Protein AF-A0A9E3VXJ3-F1 (afdb_monomer)

Foldseek 3Di:
DVVVVVVVVVCVVVPPDQWDQLVPDDPVVHSDIDGPDPVVQVVVCVVVVHDDDDDDDDDDD

Secondary structure (DSSP, 8-state):
-HHHHHHHHHHSGGGS-SB--TTTS-GGG-SS--BSSHHHHHHHHHHHTPPP---------

Radius of gyration: 15.73 Å; Cα contacts (8 Å, |Δi|>4): 28; chains: 1; bounding box: 25×38×34 Å

Solvent-accessible surface area (backbone atoms only — not comparable to full-atom values): 4102 Å² total; per-residue (Å²): 112,73,67,63,53,53,52,55,66,68,49,51,72,78,69,59,73,61,58,53,56,39,90,78,52,62,78,92,69,44,82,47,73,50,55,79,47,67,69,61,45,52,54,52,23,66,76,68,74,45,86,84,84,87,84,89,73,89,74,93,127

Nearest PDB structures (foldseek):
  6xu6-assembly1_AK  TM=3.385E-01  e=6.979E+00  Drosophila melanogaster

Sequence (61 aa):
MRLALLIALFAAPLMAQDVTDPETQPKEFGAVHWYRNLDTGIEQAKASGKPIFLQFQEEPG

pLDDT: mean 83.98, std 12.44, range [50.03, 96.94]

Mean predicted aligned error: 7.67 Å

Structure (mmCIF, N/CA/C/O backbone):
data_AF-A0A9E3VXJ3-F1
#
_entry.id   AF-A0A9E3VXJ3-F1
#
loop_
_atom_site.group_PDB
_atom_site.id
_atom_site.type_symbol
_atom_site.label_atom_id
_atom_site.label_alt_id
_atom_site.label_comp_id
_atom_site.label_asym_id
_atom_site.label_entity_id
_atom_site.label_seq_id
_atom_site.pdbx_PDB_ins_code
_atom_site.Cartn_x
_atom_site.Cartn_y
_atom_site.Cartn_z
_atom_site.occupancy
_atom_site.B_iso_or_equiv
_atom_site.auth_seq_id
_atom_site.auth_comp_id
_atom_site.auth_asym_id
_atom_site.auth_atom_id
_atom_site.pdbx_PDB_model_num
ATOM 1 N N . MET A 1 1 ? 17.402 -28.778 -21.717 1.00 60.97 1 MET A N 1
ATOM 2 C CA . MET A 1 1 ? 16.622 -27.547 -22.000 1.00 60.97 1 MET A CA 1
ATOM 3 C C . MET A 1 1 ? 15.175 -27.599 -21.510 1.00 60.97 1 MET A C 1
ATOM 5 O O . MET A 1 1 ? 14.794 -26.683 -20.801 1.00 60.97 1 MET A O 1
ATOM 9 N N . ARG A 1 2 ? 14.375 -28.640 -21.799 1.00 69.12 2 ARG A N 1
ATOM 10 C CA . ARG A 1 2 ? 12.947 -28.692 -21.398 1.00 69.12 2 ARG A CA 1
ATOM 11 C C . ARG A 1 2 ? 12.688 -28.625 -19.880 1.00 69.12 2 ARG A C 1
ATOM 13 O O . ARG A 1 2 ? 11.766 -27.943 -19.462 1.00 69.12 2 ARG A O 1
ATOM 20 N N . LEU A 1 3 ? 13.530 -29.265 -19.062 1.00 73.88 3 LEU A N 1
ATOM 21 C CA . LEU A 1 3 ? 13.381 -29.264 -17.597 1.00 73.88 3 LEU A CA 1
ATOM 22 C C . LEU A 1 3 ? 13.714 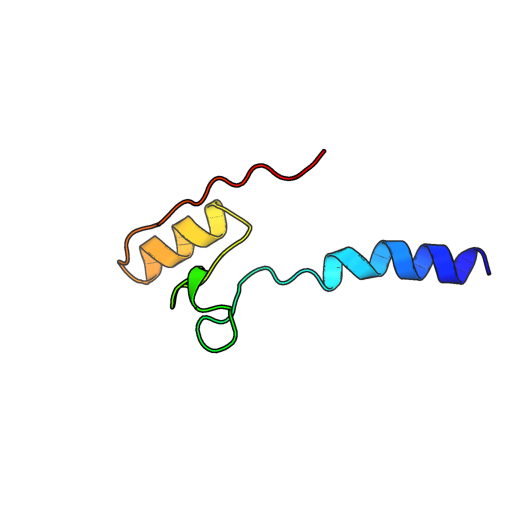-27.904 -16.955 1.00 73.88 3 LEU A C 1
ATOM 24 O O . LEU A 1 3 ? 13.005 -27.453 -16.068 1.00 73.88 3 LEU A O 1
ATOM 28 N N . ALA A 1 4 ? 14.753 -27.221 -17.442 1.00 77.31 4 ALA A N 1
ATOM 29 C CA . ALA A 1 4 ? 15.136 -25.896 -16.946 1.00 77.31 4 ALA A CA 1
ATOM 30 C C . ALA A 1 4 ? 14.068 -24.830 -17.251 1.00 77.31 4 ALA A C 1
ATOM 32 O O . ALA A 1 4 ? 13.802 -23.969 -16.421 1.00 77.31 4 ALA A O 1
ATOM 33 N N . LEU A 1 5 ? 13.416 -24.930 -18.416 1.00 74.88 5 LEU A N 1
ATOM 34 C CA . LEU A 1 5 ? 12.313 -24.048 -18.800 1.00 74.88 5 LEU A CA 1
ATOM 35 C C . LEU A 1 5 ? 11.078 -24.247 -17.905 1.00 74.88 5 LEU A C 1
ATOM 37 O O . LEU A 1 5 ? 10.457 -23.273 -17.498 1.00 74.88 5 LEU A O 1
ATOM 41 N N . LEU A 1 6 ? 10.757 -25.497 -17.553 1.00 77.69 6 LEU A N 1
ATOM 42 C CA . LEU A 1 6 ? 9.677 -25.804 -16.609 1.00 77.69 6 LEU A CA 1
ATOM 43 C C . LEU A 1 6 ? 9.965 -25.227 -15.217 1.00 77.69 6 LEU A C 1
ATOM 45 O O . LEU A 1 6 ? 9.099 -24.580 -14.643 1.00 77.69 6 LEU A O 1
ATOM 49 N N . ILE A 1 7 ? 11.187 -25.384 -14.701 1.00 77.88 7 ILE A N 1
ATOM 50 C CA . ILE A 1 7 ? 11.572 -24.830 -13.390 1.00 77.88 7 ILE A CA 1
ATOM 51 C C . ILE A 1 7 ? 11.450 -23.298 -13.375 1.00 77.88 7 ILE A C 1
ATOM 53 O O . ILE A 1 7 ? 10.915 -22.737 -12.422 1.00 77.88 7 ILE A O 1
ATOM 57 N N . ALA A 1 8 ? 11.885 -22.622 -14.441 1.00 72.62 8 ALA A N 1
ATOM 58 C CA . ALA A 1 8 ? 11.775 -21.168 -14.546 1.00 72.62 8 ALA A CA 1
ATOM 59 C C . ALA A 1 8 ? 10.311 -20.678 -14.558 1.00 72.62 8 ALA A C 1
ATOM 61 O O . ALA A 1 8 ? 10.005 -19.664 -13.934 1.00 72.62 8 ALA A O 1
ATOM 62 N N . LEU A 1 9 ? 9.399 -21.413 -15.205 1.00 73.56 9 LEU A N 1
ATOM 63 C CA . LEU A 1 9 ? 7.974 -21.060 -15.274 1.00 73.56 9 LEU A CA 1
ATOM 64 C C . LEU A 1 9 ? 7.249 -21.194 -13.923 1.00 73.56 9 LEU A C 1
ATOM 66 O O . LEU A 1 9 ? 6.345 -20.412 -13.644 1.00 73.56 9 LEU A O 1
ATOM 70 N N . PHE A 1 10 ? 7.655 -22.136 -13.067 1.00 68.19 10 PHE A N 1
ATOM 71 C CA . PHE A 1 10 ? 7.059 -22.313 -11.734 1.00 68.19 10 PHE A CA 1
ATOM 72 C C . PHE A 1 10 ? 7.698 -21.438 -10.643 1.00 68.19 10 PHE A C 1
ATOM 74 O O . PHE A 1 10 ? 7.087 -21.239 -9.596 1.00 68.19 10 PHE A O 1
ATOM 81 N N . ALA A 1 11 ? 8.895 -20.889 -10.870 1.00 63.62 11 ALA A N 1
ATOM 82 C CA . ALA A 1 11 ? 9.573 -20.010 -9.911 1.00 63.62 11 ALA A CA 1
ATOM 83 C C . ALA A 1 11 ? 9.114 -18.539 -9.985 1.00 63.62 11 ALA A C 1
ATOM 85 O O . ALA A 1 11 ? 9.244 -17.808 -9.008 1.00 63.62 11 ALA A O 1
ATOM 86 N N . ALA A 1 12 ? 8.567 -18.097 -11.121 1.00 61.28 12 ALA A N 1
ATOM 87 C CA . ALA A 1 12 ? 8.125 -16.717 -11.329 1.00 61.28 12 ALA A CA 1
ATOM 88 C C . ALA A 1 12 ? 7.053 -16.202 -10.336 1.00 61.28 12 ALA A C 1
ATOM 90 O O . ALA A 1 12 ? 7.226 -15.090 -9.836 1.00 61.28 12 ALA A O 1
ATOM 91 N N . PRO A 1 13 ? 5.984 -16.953 -9.987 1.00 62.66 13 PRO A N 1
ATOM 92 C CA . PRO A 1 13 ? 4.970 -16.448 -9.057 1.00 62.66 13 PRO A CA 1
ATOM 93 C C . PRO A 1 13 ? 5.493 -16.290 -7.623 1.00 62.66 13 PRO A C 1
ATOM 95 O O . PRO A 1 13 ? 4.996 -15.441 -6.898 1.00 62.66 13 PRO A O 1
ATOM 98 N N . LEU A 1 14 ? 6.532 -17.037 -7.227 1.00 59.97 14 LEU A N 1
ATOM 99 C CA . LEU A 1 14 ? 7.190 -16.878 -5.921 1.00 59.97 14 LEU A CA 1
ATOM 100 C C . LEU A 1 14 ? 7.963 -15.555 -5.794 1.00 59.97 14 LEU A C 1
ATOM 102 O O . LEU A 1 14 ? 8.289 -15.147 -4.685 1.00 59.97 14 LEU A O 1
ATOM 106 N N . MET A 1 15 ? 8.270 -14.903 -6.917 1.00 60.91 15 MET A N 1
ATOM 107 C CA . MET A 1 15 ? 8.991 -13.627 -6.962 1.00 60.91 15 MET A CA 1
ATOM 108 C C . MET A 1 15 ? 8.051 -12.425 -7.132 1.00 60.91 15 MET A C 1
ATOM 110 O O . MET A 1 15 ? 8.515 -11.283 -7.128 1.00 60.91 15 MET A O 1
ATOM 114 N N . ALA A 1 16 ? 6.744 -12.650 -7.298 1.00 67.19 16 ALA A N 1
ATOM 115 C CA . ALA A 1 16 ? 5.773 -11.567 -7.324 1.00 67.19 16 ALA A CA 1
ATOM 116 C C . ALA A 1 16 ? 5.621 -11.009 -5.901 1.00 67.19 16 ALA A C 1
ATOM 118 O O . ALA A 1 16 ? 5.164 -11.705 -5.002 1.00 67.19 16 ALA A O 1
ATOM 119 N N . GLN A 1 17 ? 6.033 -9.757 -5.687 1.00 67.12 17 GLN A N 1
ATOM 120 C CA . GLN A 1 17 ? 5.869 -9.092 -4.394 1.00 67.12 17 GLN A CA 1
ATOM 121 C C . GLN A 1 17 ? 4.379 -8.920 -4.058 1.00 67.12 17 GLN A C 1
ATOM 123 O O . GLN A 1 17 ? 3.622 -8.347 -4.849 1.00 67.12 17 GLN A O 1
ATOM 128 N N . ASP A 1 18 ? 3.990 -9.384 -2.868 1.00 81.12 18 ASP A N 1
ATOM 129 C CA . ASP A 1 18 ? 2.630 -9.258 -2.323 1.00 81.12 18 ASP A CA 1
ATOM 130 C C . ASP A 1 18 ? 2.297 -7.829 -1.863 1.00 81.12 18 ASP A C 1
ATOM 132 O O . ASP A 1 18 ? 1.128 -7.430 -1.864 1.00 81.12 18 ASP A O 1
ATOM 136 N N . VAL A 1 19 ? 3.325 -7.059 -1.488 1.00 90.75 19 VAL A N 1
ATOM 137 C CA . VAL A 1 19 ? 3.225 -5.670 -1.026 1.00 90.75 19 VAL A CA 1
ATOM 138 C C . VAL A 1 19 ? 4.381 -4.827 -1.569 1.00 90.75 19 VAL A C 1
ATOM 140 O O . VAL A 1 19 ? 5.515 -5.304 -1.637 1.00 90.75 19 VAL A O 1
ATOM 143 N N . THR A 1 20 ? 4.106 -3.577 -1.945 1.00 91.31 20 THR A N 1
ATOM 144 C CA . THR A 1 20 ? 5.146 -2.614 -2.345 1.00 91.31 20 THR A CA 1
ATOM 145 C C . THR A 1 20 ? 5.771 -1.893 -1.150 1.00 91.31 20 THR A C 1
ATOM 147 O O . THR A 1 20 ? 5.164 -1.752 -0.082 1.00 91.31 20 THR A O 1
ATOM 150 N N . ASP A 1 21 ? 6.993 -1.398 -1.351 1.00 91.88 21 ASP A N 1
ATOM 151 C CA . ASP A 1 21 ? 7.663 -0.493 -0.421 1.00 91.88 21 ASP A CA 1
ATOM 152 C C . ASP A 1 21 ? 7.420 0.976 -0.844 1.00 91.88 21 ASP A C 1
ATOM 154 O O . ASP A 1 21 ? 7.897 1.385 -1.910 1.00 91.88 21 ASP A O 1
ATOM 158 N N . PRO A 1 22 ? 6.708 1.777 -0.022 1.00 92.12 22 PRO A N 1
ATOM 159 C CA . PRO A 1 22 ? 6.405 3.182 -0.293 1.00 92.12 22 PRO A CA 1
ATOM 160 C C . PRO A 1 22 ? 7.630 4.060 -0.560 1.00 92.12 22 PRO A C 1
ATOM 162 O O . PRO A 1 22 ? 7.500 5.079 -1.234 1.00 92.12 22 PRO A O 1
ATOM 165 N N . GLU A 1 23 ? 8.801 3.677 -0.047 1.00 94.00 23 GLU A N 1
ATOM 166 C CA . GLU A 1 23 ? 10.030 4.470 -0.146 1.00 94.00 23 GLU A CA 1
ATOM 167 C C . GLU A 1 23 ? 10.812 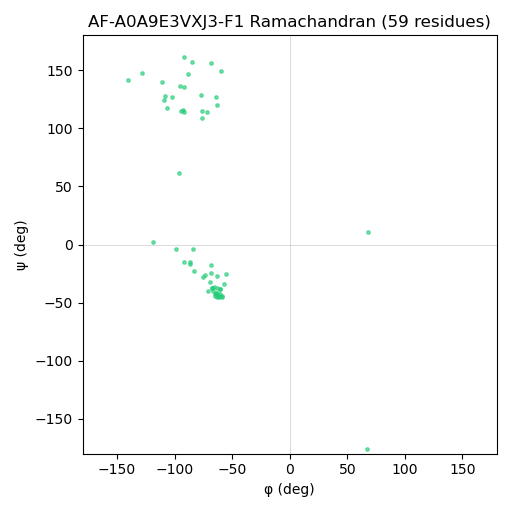4.200 -1.441 1.00 94.00 23 GLU A C 1
ATOM 169 O O . GLU A 1 23 ? 11.705 4.968 -1.802 1.00 94.00 23 GLU A O 1
ATOM 174 N N . THR A 1 24 ? 10.493 3.117 -2.159 1.00 93.44 24 THR A N 1
ATOM 175 C CA . THR A 1 24 ? 11.237 2.697 -3.363 1.00 93.44 24 THR A CA 1
ATOM 176 C C . THR A 1 24 ? 10.392 2.676 -4.640 1.00 93.44 24 THR A C 1
ATOM 178 O O . THR A 1 24 ? 10.901 2.339 -5.710 1.00 93.44 24 THR A O 1
ATOM 181 N N . GLN A 1 25 ? 9.116 3.066 -4.560 1.00 91.00 25 GLN A N 1
ATOM 182 C CA . GLN A 1 25 ? 8.180 3.073 -5.690 1.00 91.00 25 GLN A CA 1
ATOM 183 C C . GLN A 1 25 ? 8.137 4.419 -6.449 1.00 91.00 25 GLN A C 1
ATOM 185 O O . GLN A 1 25 ? 8.563 5.447 -5.916 1.00 91.00 25 GLN A O 1
ATOM 190 N N . PRO A 1 26 ? 7.629 4.452 -7.703 1.00 92.00 26 PRO A N 1
ATOM 191 C CA . PRO A 1 26 ? 7.493 5.697 -8.457 1.00 92.00 26 PRO A CA 1
ATOM 192 C C . PRO A 1 26 ? 6.591 6.714 -7.751 1.00 92.00 26 PRO A C 1
ATOM 194 O O . PRO A 1 26 ? 5.623 6.353 -7.077 1.00 92.00 26 PRO A O 1
ATOM 197 N N . LYS A 1 27 ? 6.874 8.004 -7.957 1.00 92.06 27 LYS A N 1
ATOM 198 C CA . LYS A 1 27 ? 6.177 9.117 -7.293 1.00 92.06 27 LYS A CA 1
ATOM 199 C C . LYS A 1 27 ? 4.663 9.093 -7.535 1.00 92.06 27 LYS A C 1
ATOM 201 O O . LYS A 1 27 ? 3.892 9.476 -6.659 1.00 92.06 27 LYS A O 1
ATOM 206 N N . GLU A 1 28 ? 4.246 8.647 -8.713 1.00 89.56 28 GLU A N 1
ATOM 207 C CA . GLU A 1 28 ? 2.855 8.551 -9.156 1.00 89.56 28 GLU A CA 1
ATOM 208 C C . GLU A 1 28 ? 2.033 7.572 -8.307 1.00 89.56 28 GLU A C 1
ATOM 210 O O . GLU A 1 28 ? 0.826 7.757 -8.159 1.00 89.56 28 GLU A O 1
ATOM 215 N N . PHE A 1 29 ? 2.679 6.568 -7.706 1.00 89.06 29 PHE A N 1
ATOM 216 C CA . PHE A 1 29 ? 2.036 5.595 -6.823 1.00 89.06 29 PHE A CA 1
ATOM 217 C C . PHE A 1 29 ? 1.904 6.087 -5.374 1.00 89.06 29 PHE A C 1
ATOM 219 O O . PHE A 1 29 ? 1.289 5.404 -4.556 1.00 89.06 29 PHE A O 1
ATOM 226 N N . GLY A 1 30 ? 2.442 7.269 -5.048 1.00 90.12 30 G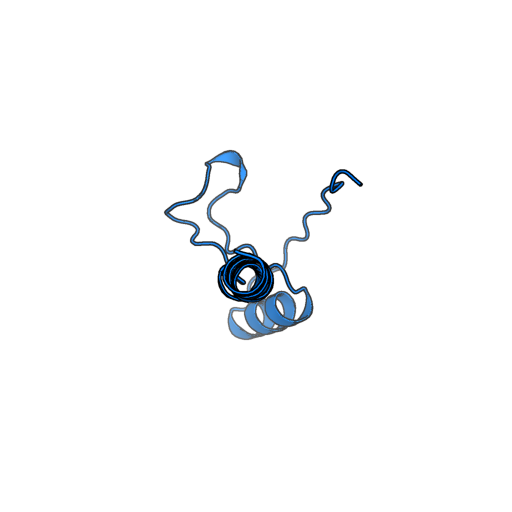LY A N 1
ATOM 227 C CA . GLY A 1 30 ? 2.389 7.867 -3.712 1.00 90.12 30 GLY A CA 1
ATOM 228 C C . GLY A 1 30 ? 3.190 7.096 -2.658 1.00 90.12 30 GLY A C 1
ATOM 229 O O . GLY A 1 30 ? 3.849 6.112 -2.961 1.00 90.12 30 GLY A O 1
ATOM 230 N N . ALA A 1 31 ? 3.122 7.534 -1.400 1.00 91.75 31 ALA A N 1
ATOM 231 C CA . ALA A 1 31 ? 3.761 6.860 -0.265 1.00 91.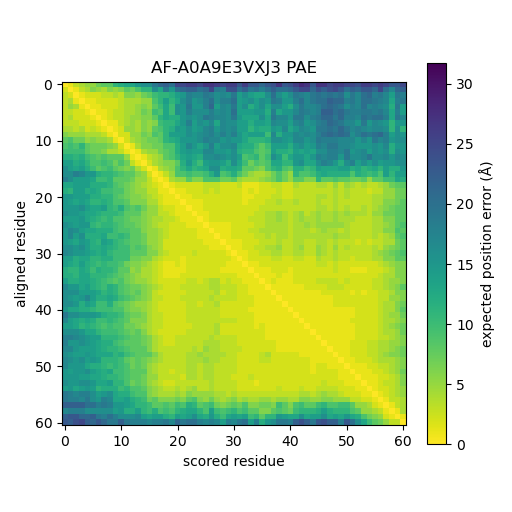75 31 ALA A CA 1
ATOM 232 C C . ALA A 1 31 ? 2.753 5.948 0.462 1.00 91.75 31 ALA A C 1
ATOM 234 O O . ALA A 1 31 ? 2.404 6.169 1.624 1.00 91.75 31 ALA A O 1
ATOM 235 N N . VAL A 1 32 ? 2.222 4.954 -0.254 1.00 90.75 32 VAL A N 1
ATOM 236 C CA . VAL A 1 32 ? 1.259 3.976 0.277 1.00 90.75 32 VAL A CA 1
ATOM 237 C C . VAL A 1 32 ? 1.713 2.553 -0.019 1.00 90.75 32 VAL A C 1
ATOM 239 O O . VAL A 1 32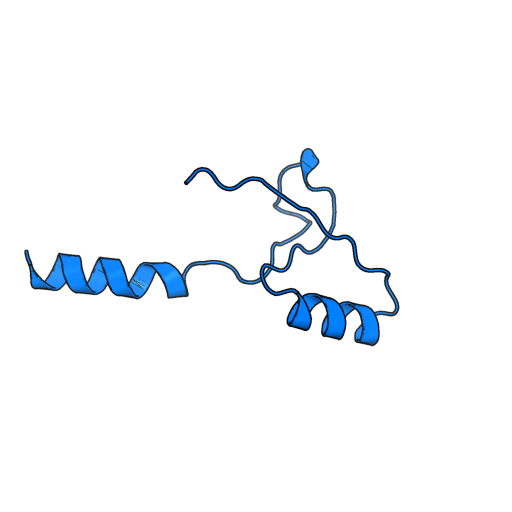 ? 2.333 2.295 -1.049 1.00 90.75 32 VAL A O 1
ATOM 242 N N . HIS A 1 33 ? 1.386 1.635 0.889 1.00 92.50 33 HIS A N 1
ATOM 243 C CA . HIS A 1 33 ? 1.602 0.207 0.684 1.00 92.50 33 HIS A CA 1
ATOM 244 C C . HIS A 1 33 ? 0.537 -0.334 -0.268 1.00 92.50 33 HIS A C 1
ATOM 246 O O . HIS A 1 33 ? -0.649 -0.348 0.074 1.00 92.50 33 HIS A O 1
ATOM 252 N N . TRP A 1 34 ? 0.954 -0.791 -1.445 1.00 92.81 34 TRP A N 1
ATOM 253 C CA . TRP A 1 34 ? 0.063 -1.431 -2.403 1.00 92.81 34 TRP A CA 1
ATOM 254 C C . TRP A 1 34 ? 0.050 -2.933 -2.182 1.00 92.81 34 TRP A C 1
ATOM 256 O O . TRP A 1 34 ? 1.057 -3.600 -2.404 1.0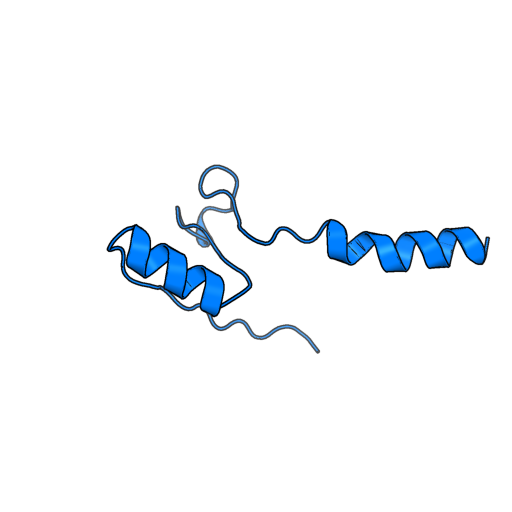0 92.81 34 TRP A O 1
ATOM 266 N N . TYR A 1 35 ? -1.098 -3.457 -1.763 1.00 92.56 35 TYR A N 1
ATOM 267 C CA . TYR A 1 35 ? -1.335 -4.891 -1.629 1.00 92.56 35 TYR A CA 1
ATOM 268 C C . TYR A 1 35 ? -2.023 -5.421 -2.886 1.00 92.56 35 TYR A C 1
ATOM 270 O O . TYR A 1 35 ? -2.974 -4.809 -3.374 1.00 92.56 35 TYR A O 1
ATOM 278 N N . ARG A 1 36 ? -1.584 -6.581 -3.389 1.00 88.25 36 ARG A N 1
ATOM 279 C CA . ARG A 1 36 ? -2.256 -7.254 -4.521 1.00 88.25 36 ARG A CA 1
ATOM 280 C C . ARG A 1 36 ? -3.560 -7.944 -4.119 1.00 88.25 36 ARG A C 1
ATOM 282 O O . ARG A 1 36 ? -4.451 -8.103 -4.947 1.00 88.25 36 ARG A O 1
ATOM 289 N N . ASN A 1 37 ? -3.664 -8.369 -2.861 1.00 90.75 37 ASN A N 1
ATOM 290 C CA . ASN A 1 37 ? -4.829 -9.054 -2.315 1.00 90.75 37 ASN A CA 1
ATOM 291 C C . ASN A 1 37 ? -5.680 -8.086 -1.473 1.00 90.75 37 ASN A C 1
ATOM 293 O O . ASN A 1 37 ? -5.177 -7.437 -0.552 1.00 90.75 37 ASN A O 1
ATOM 297 N N . LEU A 1 38 ? -6.979 -8.010 -1.782 1.00 92.19 38 LEU A N 1
ATOM 298 C CA . LEU A 1 38 ? -7.919 -7.126 -1.091 1.00 92.19 38 LEU A CA 1
ATOM 299 C C . LEU A 1 38 ? -8.113 -7.505 0.384 1.00 92.19 38 LEU A C 1
ATOM 301 O O . LEU A 1 38 ? -8.133 -6.619 1.237 1.00 92.19 38 LEU A O 1
ATOM 305 N N . ASP A 1 39 ? -8.229 -8.795 0.694 1.00 94.81 39 ASP A N 1
ATOM 306 C CA . ASP A 1 39 ? -8.444 -9.274 2.062 1.00 94.81 39 ASP A CA 1
ATOM 307 C C . ASP A 1 39 ? -7.250 -8.920 2.956 1.00 94.81 39 ASP A C 1
ATOM 309 O O . ASP A 1 39 ? -7.437 -8.396 4.056 1.00 94.81 39 ASP A O 1
ATOM 313 N N . THR A 1 40 ? -6.022 -9.070 2.445 1.00 93.44 40 THR A N 1
ATOM 314 C CA . THR A 1 40 ? -4.807 -8.605 3.133 1.00 93.44 40 THR A CA 1
ATOM 315 C C . THR A 1 40 ? -4.862 -7.099 3.404 1.00 93.44 40 THR A C 1
ATOM 317 O O . THR A 1 40 ? -4.593 -6.661 4.523 1.00 93.44 40 THR A O 1
ATOM 320 N N . GLY A 1 41 ? -5.264 -6.293 2.416 1.00 93.62 41 GLY A N 1
ATOM 321 C CA . GLY A 1 41 ? -5.436 -4.847 2.593 1.00 93.62 41 GLY A CA 1
ATOM 322 C C . GLY A 1 41 ? -6.483 -4.492 3.659 1.00 93.62 41 GLY A C 1
ATOM 323 O O . GLY A 1 41 ? -6.271 -3.575 4.457 1.00 93.62 41 GLY A O 1
ATOM 324 N N . ILE A 1 42 ? -7.584 -5.247 3.730 1.00 96.00 42 ILE A N 1
ATOM 325 C CA . ILE A 1 42 ? -8.635 -5.076 4.744 1.00 96.00 42 ILE A CA 1
ATOM 326 C C . ILE A 1 42 ? -8.108 -5.374 6.150 1.00 96.00 42 ILE A C 1
ATOM 328 O O . ILE A 1 42 ? -8.391 -4.619 7.085 1.00 96.00 42 ILE A O 1
ATOM 332 N N . GLU A 1 43 ? -7.346 -6.452 6.322 1.00 96.31 43 GLU A N 1
ATOM 333 C CA . GLU A 1 43 ? -6.737 -6.798 7.609 1.00 96.31 43 GLU A CA 1
ATOM 334 C C . GLU A 1 43 ? -5.765 -5.710 8.086 1.00 96.31 43 GLU A C 1
ATOM 336 O O . GLU A 1 43 ? -5.836 -5.279 9.241 1.00 96.31 43 GLU A O 1
ATOM 341 N N . GLN A 1 44 ? -4.922 -5.195 7.188 1.00 94.81 44 GLN A N 1
ATOM 342 C CA . GLN A 1 44 ? -3.957 -4.138 7.511 1.00 94.81 44 GLN A CA 1
ATOM 343 C C . GLN A 1 44 ? -4.631 -2.802 7.842 1.00 94.81 44 GLN A C 1
ATOM 345 O O . GLN A 1 44 ? -4.212 -2.100 8.768 1.00 94.81 44 GLN A O 1
ATOM 350 N N . ALA A 1 45 ? -5.714 -2.454 7.148 1.00 95.31 45 ALA A N 1
ATOM 351 C CA . ALA A 1 45 ? -6.501 -1.265 7.462 1.00 95.31 45 ALA A CA 1
ATOM 352 C C . ALA A 1 45 ? -7.161 -1.354 8.844 1.00 95.31 45 ALA A C 1
ATOM 354 O O . ALA A 1 45 ? -7.104 -0.397 9.617 1.00 95.31 45 ALA A O 1
ATOM 355 N N . LYS A 1 46 ? -7.709 -2.524 9.205 1.00 96.94 46 LYS A N 1
ATOM 356 C CA . LYS A 1 46 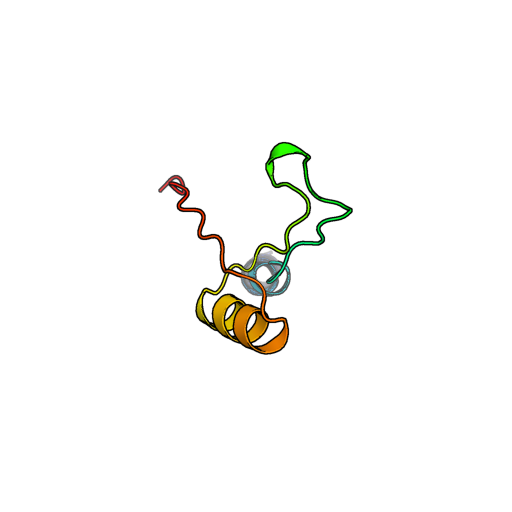? -8.251 -2.769 10.552 1.00 96.94 46 LYS A CA 1
ATOM 357 C C . LYS A 1 46 ? -7.173 -2.643 11.627 1.00 96.94 46 LYS A C 1
ATOM 359 O O . LYS A 1 46 ? -7.419 -2.008 12.648 1.00 96.94 46 LYS A O 1
ATOM 364 N N . ALA A 1 47 ? -5.994 -3.223 11.396 1.00 96.69 47 ALA A N 1
ATOM 365 C CA . ALA A 1 47 ? -4.893 -3.204 12.358 1.00 96.69 47 ALA A CA 1
ATOM 366 C C . ALA A 1 47 ? -4.302 -1.799 12.560 1.00 96.69 47 ALA A C 1
ATOM 368 O O . ALA A 1 47 ? -3.941 -1.430 13.675 1.00 96.69 47 ALA A O 1
ATOM 369 N N . SER A 1 48 ? -4.210 -1.010 11.488 1.00 95.06 48 SER A N 1
ATOM 370 C CA . SER A 1 48 ? -3.601 0.325 11.518 1.00 95.06 48 SER A CA 1
ATOM 371 C C . SER A 1 48 ? -4.586 1.467 11.785 1.00 95.06 48 SER A C 1
ATOM 373 O O . SER A 1 48 ? -4.152 2.585 12.060 1.00 95.06 48 SER A O 1
ATOM 375 N N . GLY A 1 49 ? -5.895 1.225 11.666 1.00 96.88 49 GLY A N 1
ATOM 376 C CA . GLY A 1 49 ? -6.927 2.265 11.718 1.00 96.88 49 GLY A CA 1
ATOM 377 C C . GLY A 1 49 ? -6.910 3.221 10.518 1.00 96.88 49 GLY A C 1
ATOM 378 O O . GLY A 1 49 ? -7.573 4.258 10.552 1.00 96.88 49 GLY A O 1
ATOM 379 N N . LYS A 1 50 ? -6.144 2.906 9.466 1.00 94.19 50 LYS A N 1
ATOM 380 C CA . LYS A 1 50 ? -6.049 3.721 8.249 1.00 94.19 50 LYS A CA 1
ATOM 381 C C . LYS A 1 50 ? -7.136 3.324 7.240 1.00 94.19 50 LYS A C 1
ATOM 383 O O . LYS A 1 50 ? -7.493 2.149 7.166 1.00 94.19 50 LYS A O 1
ATOM 388 N N . PRO A 1 51 ? -7.659 4.272 6.441 1.00 94.50 51 PRO A N 1
ATOM 389 C CA . PRO A 1 51 ? -8.606 3.958 5.377 1.00 94.50 51 PRO A CA 1
ATOM 390 C C . PRO A 1 51 ? -7.944 3.158 4.246 1.00 94.50 51 PRO A C 1
ATOM 392 O O . PRO A 1 51 ? -6.737 3.255 4.025 1.00 94.50 51 PRO A O 1
ATOM 395 N N . ILE A 1 52 ? -8.758 2.407 3.502 1.00 94.25 52 ILE A N 1
ATOM 396 C CA . ILE A 1 52 ? -8.325 1.655 2.317 1.00 94.25 52 ILE A CA 1
ATOM 397 C C . ILE A 1 52 ? -8.508 2.521 1.072 1.00 94.25 52 ILE A C 1
ATOM 399 O O . ILE A 1 52 ? -9.563 3.128 0.883 1.00 94.25 52 ILE A O 1
ATOM 403 N N . PHE A 1 53 ? -7.502 2.521 0.201 1.00 93.25 53 PHE A N 1
ATOM 404 C CA . PHE A 1 53 ? -7.589 3.044 -1.158 1.00 93.25 53 PHE A CA 1
ATOM 405 C C . PHE A 1 53 ? -7.568 1.876 -2.147 1.00 93.25 53 PHE A C 1
ATOM 407 O O . PHE A 1 53 ? -6.685 1.026 -2.069 1.00 93.25 53 PHE A O 1
ATOM 414 N N . LEU A 1 54 ? -8.545 1.820 -3.055 1.00 93.00 54 LEU A N 1
ATOM 415 C CA . LEU A 1 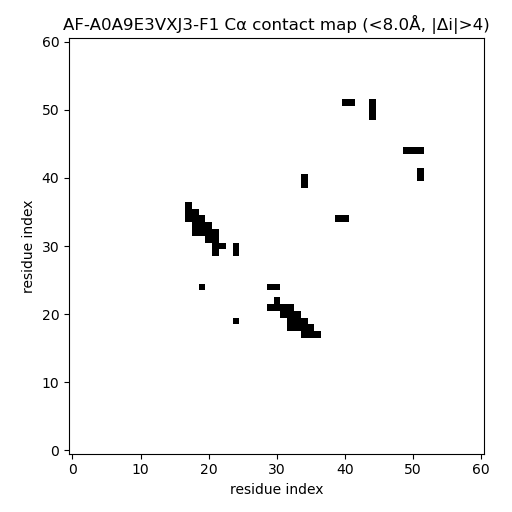54 ? -8.628 0.785 -4.087 1.00 93.00 54 LEU A CA 1
ATOM 416 C C . LEU A 1 54 ? -8.314 1.393 -5.448 1.00 93.00 54 LEU A C 1
ATOM 418 O O . LEU A 1 54 ? -8.975 2.340 -5.875 1.00 93.00 54 LEU A O 1
ATOM 422 N N . GLN A 1 55 ? -7.326 0.819 -6.128 1.00 88.75 55 GLN A N 1
ATOM 423 C CA . GLN 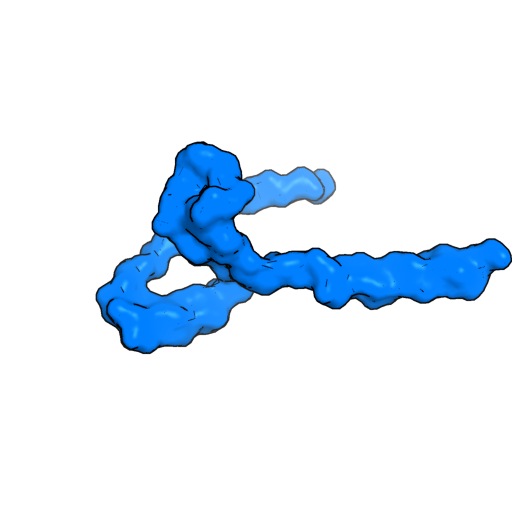A 1 55 ? -6.965 1.191 -7.487 1.00 88.75 55 GLN A CA 1
ATOM 424 C C . GLN A 1 55 ? -7.431 0.101 -8.443 1.00 88.75 55 GLN A C 1
ATOM 426 O O . GLN A 1 55 ? -6.981 -1.038 -8.373 1.00 88.75 55 GLN A O 1
ATOM 431 N N . PHE A 1 56 ? -8.329 0.473 -9.347 1.00 88.31 56 PHE A N 1
ATOM 432 C CA . PHE A 1 56 ? -8.728 -0.373 -10.460 1.00 88.31 56 PHE A CA 1
ATOM 433 C C . PHE A 1 56 ? -7.847 -0.011 -11.652 1.00 88.31 56 PHE A C 1
ATOM 435 O O . PHE A 1 56 ? -7.885 1.127 -12.119 1.00 88.31 56 PHE A O 1
ATOM 442 N N . GLN A 1 57 ? -7.029 -0.959 -12.100 1.00 80.19 57 GLN A N 1
ATOM 443 C CA . GLN A 1 57 ? -6.249 -0.835 -13.327 1.00 80.19 57 GLN A CA 1
ATOM 444 C C . GLN A 1 57 ? -6.812 -1.810 -14.355 1.00 80.19 57 GLN A C 1
ATOM 446 O O . GLN A 1 57 ? -7.187 -2.933 -14.018 1.00 80.19 57 GLN A O 1
ATOM 451 N N . GLU A 1 58 ? -6.893 -1.366 -15.603 1.00 80.50 58 GLU A N 1
ATOM 452 C CA . GLU A 1 58 ? -7.117 -2.274 -16.718 1.00 80.50 58 GLU A CA 1
ATOM 453 C C . GLU A 1 58 ? -5.792 -2.985 -16.995 1.00 80.50 58 GLU A C 1
ATOM 455 O O . GLU A 1 58 ? -4.825 -2.368 -17.440 1.00 80.50 58 GLU A O 1
ATOM 460 N N . GLU A 1 59 ? -5.722 -4.270 -16.663 1.00 73.06 59 GLU A N 1
ATOM 461 C CA . GLU A 1 59 ? -4.597 -5.111 -17.061 1.00 73.06 59 GLU A CA 1
ATOM 462 C C . GLU A 1 59 ? -4.784 -5.484 -18.540 1.00 73.06 59 GLU A C 1
ATOM 464 O O . GLU A 1 59 ? -5.866 -5.961 -18.901 1.00 73.06 59 GLU A O 1
ATOM 469 N N . PRO A 1 60 ? -3.780 -5.281 -19.414 1.00 64.19 60 PRO A N 1
ATOM 470 C CA . PRO A 1 60 ? -3.893 -5.695 -20.805 1.00 64.19 60 PRO A CA 1
ATOM 471 C C . PRO A 1 60 ? -4.033 -7.221 -20.889 1.00 64.19 60 PRO A C 1
ATOM 473 O O . PRO A 1 60 ? -3.151 -7.959 -20.445 1.00 64.19 60 PRO A O 1
ATOM 476 N N . GLY A 1 61 ? -5.157 -7.664 -21.458 1.00 50.03 61 GLY A N 1
ATOM 477 C CA . GLY A 1 61 ? -5.478 -9.056 -21.786 1.00 50.03 61 GLY A CA 1
ATOM 478 C C . GLY A 1 61 ? -5.453 -9.314 -23.282 1.00 50.03 61 GLY A C 1
ATOM 479 O O . GLY A 1 61 ? -5.956 -8.449 -24.034 1.00 50.03 61 GLY A O 1
#